Protein AF-A0A9D6JFS2-F1 (afdb_monomer_lite)

Sequence (98 aa):
MVGLLGGLALFSGCGGPTLRPATSVGTGAIVQEAPGLRISVEAEGWHGRPRSLPDHVLPFLVQLKNTGSAQVTIQRTDFVLLDDSNRQYVPLAPTEVV

Structure (mmCIF, N/CA/C/O backbone):
data_AF-A0A9D6JFS2-F1
#
_entry.id   AF-A0A9D6JFS2-F1
#
loop_
_atom_site.group_PDB
_atom_site.id
_atom_site.type_symbol
_atom_site.label_atom_id
_atom_site.label_alt_id
_atom_site.label_comp_id
_atom_site.label_asym_id
_atom_site.label_entity_id
_atom_site.label_seq_id
_atom_site.pdbx_PDB_ins_code
_atom_site.Cartn_x
_atom_site.Cartn_y
_atom_site.Cartn_z
_atom_site.occupancy
_atom_site.B_iso_or_equiv
_atom_site.auth_seq_id
_atom_site.auth_comp_id
_atom_site.auth_asym_id
_atom_site.auth_atom_id
_atom_site.pdbx_PDB_model_num
ATOM 1 N N . MET A 1 1 ? 12.163 -14.423 -66.000 1.00 38.03 1 MET A N 1
ATOM 2 C CA . MET A 1 1 ? 13.439 -13.883 -65.493 1.00 38.03 1 MET A CA 1
ATOM 3 C C . MET A 1 1 ? 13.100 -12.675 -64.632 1.00 38.03 1 MET A C 1
ATOM 5 O O . MET A 1 1 ? 12.643 -11.701 -65.198 1.00 38.03 1 MET A O 1
ATOM 9 N N . VAL A 1 2 ? 13.257 -12.822 -63.304 1.00 44.94 2 VAL A N 1
ATOM 10 C CA . VAL A 1 2 ? 13.449 -11.763 -62.280 1.00 44.94 2 VAL A CA 1
ATOM 11 C C . VAL A 1 2 ? 12.301 -10.729 -62.168 1.00 44.94 2 VAL A C 1
ATOM 13 O O . VAL A 1 2 ? 12.105 -9.926 -63.060 1.00 44.94 2 VAL A O 1
ATOM 16 N N . GLY A 1 3 ? 11.445 -10.678 -61.142 1.00 49.69 3 GLY A N 1
ATOM 17 C CA . GLY A 1 3 ? 11.655 -10.946 -59.720 1.00 49.69 3 GLY A CA 1
ATOM 18 C C . GLY A 1 3 ? 12.188 -9.694 -59.017 1.00 49.69 3 GLY A C 1
ATOM 19 O O . GLY A 1 3 ? 13.397 -9.536 -58.948 1.00 49.69 3 GLY A O 1
ATOM 20 N N . LEU A 1 4 ? 11.320 -8.826 -58.481 1.00 50.97 4 LEU A N 1
ATOM 21 C CA . LEU A 1 4 ? 11.724 -7.881 -57.433 1.00 50.97 4 LEU A CA 1
ATOM 22 C C . LEU A 1 4 ? 10.544 -7.548 -56.506 1.00 50.97 4 LEU A C 1
ATOM 24 O O . LEU A 1 4 ? 9.752 -6.640 -56.739 1.00 50.97 4 LEU A O 1
ATOM 28 N N . LEU A 1 5 ? 10.438 -8.360 -55.457 1.00 55.62 5 LEU A N 1
ATOM 29 C CA . LEU A 1 5 ? 9.837 -8.007 -54.176 1.00 55.62 5 LEU A CA 1
ATOM 30 C C . LEU A 1 5 ? 10.807 -7.073 -53.440 1.00 55.62 5 LEU A C 1
ATOM 32 O O . LEU A 1 5 ? 11.999 -7.367 -53.383 1.00 55.62 5 LEU A O 1
ATOM 36 N N . GLY A 1 6 ? 10.307 -6.010 -52.816 1.00 50.97 6 GLY A N 1
ATOM 37 C CA . GLY A 1 6 ? 11.075 -5.256 -51.823 1.00 50.97 6 GLY A CA 1
ATOM 38 C C . GLY A 1 6 ? 10.500 -3.864 -51.601 1.00 50.97 6 G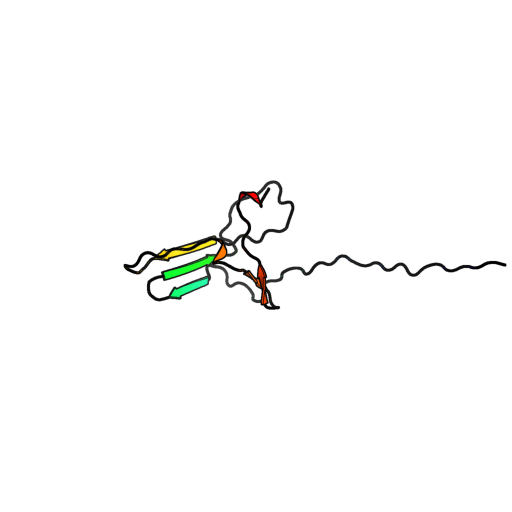LY A C 1
ATOM 39 O O . GLY A 1 6 ? 10.405 -3.082 -52.532 1.00 50.97 6 GLY A O 1
ATOM 40 N N . GLY A 1 7 ? 10.072 -3.462 -50.415 1.00 55.78 7 GLY A N 1
ATOM 41 C CA . GLY A 1 7 ? 9.928 -4.140 -49.135 1.00 55.78 7 GLY A CA 1
ATOM 42 C C . GLY A 1 7 ? 9.218 -3.134 -48.231 1.00 55.78 7 GLY A C 1
ATOM 43 O O . GLY A 1 7 ? 9.645 -1.984 -48.147 1.00 55.78 7 GLY A O 1
ATOM 44 N N . LEU A 1 8 ? 8.097 -3.519 -47.617 1.00 56.81 8 LEU A N 1
ATOM 45 C CA . LEU A 1 8 ? 7.423 -2.664 -46.642 1.00 56.81 8 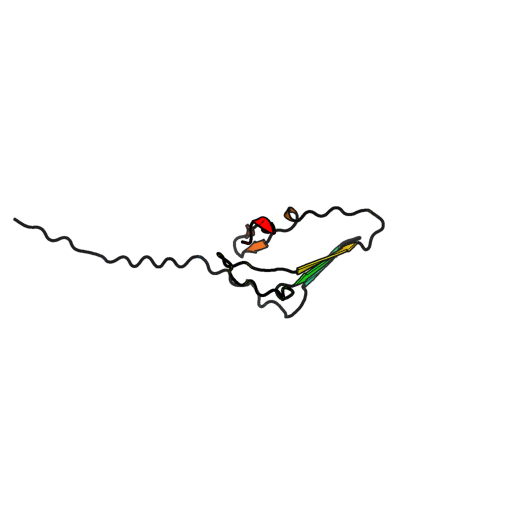LEU A CA 1
ATOM 46 C C . LEU A 1 8 ? 8.251 -2.657 -45.352 1.00 56.81 8 LEU A C 1
ATOM 48 O O . LEU A 1 8 ? 8.273 -3.642 -44.617 1.00 56.81 8 LEU A O 1
ATOM 52 N N . ALA A 1 9 ? 8.934 -1.545 -45.087 1.00 59.75 9 ALA A N 1
ATOM 53 C CA . ALA A 1 9 ? 9.574 -1.283 -43.806 1.00 59.75 9 ALA A CA 1
ATOM 54 C C . ALA A 1 9 ? 8.490 -1.025 -42.747 1.00 59.75 9 ALA A C 1
ATOM 56 O O . ALA A 1 9 ? 8.005 0.094 -42.577 1.00 59.75 9 ALA A O 1
ATOM 57 N N . LEU A 1 10 ? 8.081 -2.087 -42.056 1.00 59.94 10 LEU A N 1
ATOM 58 C CA . LEU A 1 10 ? 7.268 -2.000 -40.850 1.00 59.94 10 LEU A CA 1
ATOM 59 C C . LEU A 1 10 ? 8.168 -1.517 -39.709 1.00 59.94 10 LEU A C 1
ATOM 61 O O . LEU A 1 10 ? 8.862 -2.304 -39.070 1.00 59.94 10 LEU A O 1
ATOM 65 N N . PHE A 1 11 ? 8.164 -0.211 -39.451 1.00 60.94 11 PHE A N 1
ATOM 66 C CA . PHE A 1 11 ? 8.657 0.335 -38.190 1.00 60.94 11 PHE A CA 1
ATOM 67 C C . PHE A 1 11 ? 7.652 -0.023 -37.089 1.00 60.94 11 PHE A C 1
ATOM 69 O O . PHE A 1 11 ? 6.772 0.763 -36.743 1.00 60.94 11 PHE A O 1
ATOM 76 N N . SER A 1 12 ? 7.745 -1.238 -36.553 1.00 58.69 12 SER A N 1
ATOM 77 C CA . SER A 1 12 ? 7.051 -1.616 -35.325 1.00 58.69 12 SER A CA 1
ATOM 78 C C . SER A 1 12 ? 7.736 -0.912 -34.153 1.00 58.69 12 SER A C 1
ATOM 80 O O . SER A 1 12 ? 8.715 -1.406 -33.596 1.00 58.69 12 SER A O 1
ATOM 82 N N . GLY A 1 13 ? 7.252 0.287 -33.825 1.00 56.56 13 GLY A N 1
ATOM 83 C CA . GLY A 1 13 ? 7.643 0.999 -32.616 1.00 56.56 13 GLY A CA 1
ATOM 84 C C . GLY A 1 13 ? 7.283 0.164 -31.391 1.00 56.56 13 GLY A C 1
ATOM 85 O O . GLY A 1 13 ? 6.114 -0.146 -31.170 1.00 56.56 13 GLY A O 1
ATOM 86 N N . CYS A 1 14 ? 8.285 -0.200 -30.594 1.00 60.66 14 CYS A N 1
ATOM 87 C CA . CYS A 1 14 ? 8.082 -0.850 -29.303 1.00 60.66 14 CYS A CA 1
ATOM 88 C C . CYS A 1 14 ? 7.665 0.221 -28.280 1.00 60.66 14 CYS A C 1
ATOM 90 O O . CYS A 1 14 ? 8.443 0.647 -27.433 1.00 60.66 14 CYS A O 1
ATOM 92 N N . GLY A 1 15 ? 6.449 0.745 -28.434 1.00 59.44 15 GLY A N 1
ATOM 93 C CA . GLY A 1 15 ? 5.810 1.611 -27.452 1.00 59.44 15 GLY A CA 1
ATOM 94 C C . GLY A 1 15 ? 5.063 0.744 -26.454 1.00 59.44 15 GLY A C 1
ATOM 95 O O . GLY A 1 15 ? 3.870 0.505 -26.625 1.00 59.44 15 GLY A O 1
ATOM 96 N N . GLY A 1 16 ? 5.764 0.224 -25.446 1.00 64.94 16 GLY A N 1
ATOM 97 C CA . GLY A 1 16 ? 5.104 -0.427 -24.316 1.00 64.94 16 GLY A CA 1
ATOM 98 C C . GLY A 1 16 ? 4.121 0.541 -23.638 1.00 64.94 16 GLY A C 1
ATOM 99 O O . GLY A 1 16 ? 4.323 1.760 -23.702 1.00 64.94 16 GLY A O 1
ATOM 100 N N . PRO A 1 17 ? 3.044 0.040 -23.009 1.00 61.12 17 PRO A N 1
ATOM 101 C CA . PRO A 1 17 ? 2.077 0.898 -22.340 1.00 61.12 17 PRO A CA 1
ATOM 102 C C . PRO A 1 17 ? 2.791 1.729 -21.271 1.00 61.12 17 PRO A C 1
ATOM 104 O O . PRO A 1 17 ? 3.316 1.201 -20.294 1.00 61.12 17 PRO A O 1
ATOM 107 N N . THR A 1 18 ? 2.835 3.045 -21.478 1.00 63.72 18 THR A N 1
ATOM 108 C CA . THR A 1 18 ? 3.299 3.976 -20.452 1.00 63.72 18 THR A CA 1
ATOM 109 C C . THR A 1 18 ? 2.202 4.068 -19.409 1.00 63.72 18 THR A C 1
ATOM 111 O O . THR A 1 18 ? 1.118 4.572 -19.706 1.00 63.72 18 THR A O 1
ATOM 114 N N . LEU A 1 19 ? 2.479 3.581 -18.201 1.00 51.34 19 LEU A N 1
ATOM 115 C CA . LEU A 1 19 ? 1.596 3.779 -17.060 1.00 51.34 19 LEU A CA 1
ATOM 116 C C . LEU A 1 19 ? 1.438 5.288 -16.845 1.00 51.34 19 LEU A C 1
ATOM 118 O O . LEU A 1 19 ? 2.391 5.984 -16.493 1.00 51.34 19 LEU A O 1
ATOM 122 N N . ARG A 1 20 ? 0.239 5.807 -17.119 1.00 61.09 20 ARG A N 1
ATOM 123 C CA . ARG A 1 20 ? -0.143 7.181 -16.794 1.00 61.09 20 ARG A CA 1
ATOM 124 C C . ARG A 1 20 ? -1.097 7.133 -15.607 1.00 61.09 20 ARG A C 1
ATOM 126 O O . ARG A 1 20 ? -2.025 6.328 -15.639 1.00 61.09 20 ARG A O 1
ATOM 133 N N . PRO A 1 21 ? -0.900 7.970 -14.575 1.00 52.56 21 PRO A N 1
ATOM 134 C CA . PRO A 1 21 ? -1.861 8.070 -13.486 1.00 52.56 21 PRO A CA 1
ATOM 135 C C . PRO A 1 21 ? -3.261 8.358 -14.045 1.00 52.56 21 PRO A C 1
ATOM 137 O O . PRO A 1 21 ? -3.439 9.318 -14.795 1.00 52.56 21 PRO A O 1
ATOM 140 N N . ALA A 1 22 ? -4.244 7.522 -13.696 1.00 59.22 22 ALA A N 1
ATOM 141 C CA . ALA A 1 22 ? -5.629 7.644 -14.171 1.00 59.22 22 ALA A CA 1
ATOM 142 C C . ALA A 1 22 ? -6.324 8.930 -13.677 1.00 59.22 22 ALA A C 1
ATOM 144 O O . ALA A 1 22 ? -7.320 9.373 -14.245 1.00 59.22 22 ALA A O 1
ATOM 145 N N . THR A 1 23 ? -5.760 9.562 -12.650 1.00 51.34 23 THR A N 1
ATOM 146 C CA . THR A 1 23 ? -6.223 10.818 -12.065 1.00 51.34 23 THR A CA 1
ATOM 147 C C . THR A 1 23 ? -4.995 11.671 -11.766 1.00 51.34 23 THR A C 1
ATOM 149 O O . THR A 1 23 ? -3.956 11.127 -11.389 1.00 51.34 23 THR A O 1
ATOM 152 N N . SER A 1 24 ? -5.097 13.000 -11.900 1.00 49.69 24 SER A N 1
ATOM 153 C CA . SER A 1 24 ? -4.109 13.905 -11.298 1.00 49.69 24 SER A CA 1
ATOM 154 C C . SER A 1 24 ? -4.034 13.543 -9.821 1.00 49.69 24 SER A C 1
ATOM 156 O O . SER A 1 24 ? -5.001 13.774 -9.095 1.00 49.69 24 SER A O 1
ATOM 158 N N . VAL A 1 25 ? -2.936 12.922 -9.389 1.00 54.41 25 VAL A N 1
ATOM 159 C CA . VAL A 1 25 ? -2.685 12.688 -7.970 1.00 54.41 25 VAL A CA 1
ATOM 160 C C . VAL A 1 25 ? -2.778 14.052 -7.303 1.00 54.41 25 VAL A C 1
ATOM 162 O O . VAL A 1 25 ? -2.029 14.967 -7.641 1.00 54.41 25 VAL A O 1
ATOM 165 N N . GLY A 1 26 ? -3.768 14.231 -6.427 1.00 53.19 26 GLY A N 1
ATOM 166 C CA . GLY A 1 26 ? -3.712 15.338 -5.487 1.00 53.19 26 GLY A CA 1
ATOM 167 C C . GLY A 1 26 ? -2.361 15.248 -4.788 1.00 53.19 26 GLY A C 1
ATOM 168 O O . GLY A 1 26 ? -1.920 14.154 -4.437 1.00 53.19 26 GLY A O 1
ATOM 169 N N . THR A 1 27 ? -1.661 16.365 -4.657 1.00 58.09 27 THR A N 1
ATOM 170 C CA . THR A 1 27 ? -0.389 16.385 -3.943 1.00 58.09 27 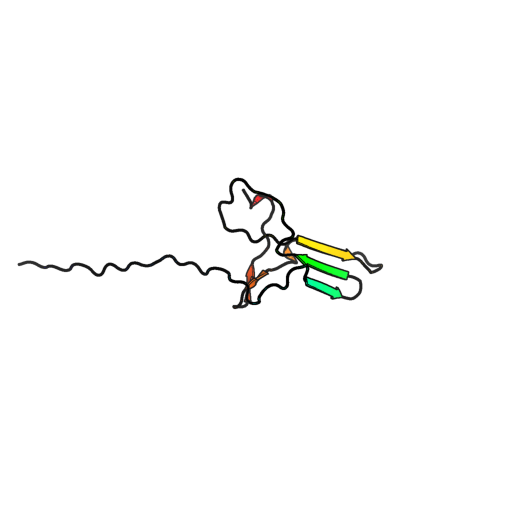THR A CA 1
ATOM 171 C C . THR A 1 27 ? -0.635 15.980 -2.490 1.00 58.09 27 THR A C 1
ATOM 173 O O . THR A 1 27 ? -1.423 16.615 -1.790 1.00 58.09 27 THR A O 1
ATOM 176 N N . GLY A 1 28 ? 0.023 14.906 -2.043 1.00 71.25 28 GLY A N 1
ATOM 177 C CA . GLY A 1 28 ? -0.052 14.408 -0.668 1.00 71.25 28 GLY A CA 1
ATOM 178 C C . GLY A 1 28 ? -0.471 12.942 -0.538 1.00 71.25 28 GLY A C 1
ATOM 179 O O . GLY A 1 28 ? -0.599 12.205 -1.514 1.00 71.25 28 GLY A O 1
ATOM 180 N N . ALA A 1 29 ? -0.651 12.514 0.711 1.00 81.56 29 ALA A N 1
ATOM 181 C CA . ALA A 1 29 ? -1.057 11.158 1.047 1.00 81.56 29 ALA A CA 1
ATOM 182 C C . ALA A 1 29 ? -2.551 10.933 0.782 1.00 81.56 29 ALA A C 1
ATOM 184 O O . ALA A 1 29 ? -3.390 11.733 1.203 1.00 81.56 29 ALA A O 1
ATOM 185 N N . ILE A 1 30 ? -2.899 9.795 0.184 1.00 88.69 30 ILE A N 1
ATOM 186 C CA . ILE A 1 30 ? -4.271 9.279 0.222 1.00 88.69 30 ILE A CA 1
ATOM 187 C C . ILE A 1 30 ? -4.430 8.529 1.542 1.00 88.69 30 ILE A C 1
ATOM 189 O O . ILE A 1 30 ? -3.659 7.615 1.826 1.00 88.69 30 ILE A O 1
ATOM 193 N N . VAL A 1 31 ? -5.414 8.919 2.353 1.00 91.00 31 VAL A N 1
ATOM 194 C CA . VAL A 1 31 ? -5.667 8.325 3.673 1.00 91.00 31 VAL A CA 1
ATOM 195 C C . VAL A 1 31 ? -7.005 7.603 3.665 1.00 91.00 31 VAL A C 1
ATOM 197 O O . VAL A 1 31 ? -8.021 8.186 3.295 1.00 91.00 31 VAL A O 1
ATOM 200 N N . GLN A 1 32 ? -7.004 6.356 4.131 1.00 91.94 32 GLN A N 1
ATOM 201 C CA . GLN A 1 32 ? -8.206 5.564 4.349 1.00 91.94 32 GLN A CA 1
ATOM 202 C C . GLN A 1 32 ? -8.262 5.085 5.799 1.00 91.94 32 GLN A C 1
ATOM 204 O O . GLN A 1 32 ? -7.268 4.636 6.375 1.00 91.94 32 GLN A O 1
ATOM 209 N N . GLU A 1 33 ? -9.454 5.153 6.380 1.00 91.94 33 GLU A N 1
ATOM 210 C CA . GLU A 1 33 ? -9.739 4.594 7.697 1.00 91.94 33 GLU A CA 1
ATOM 211 C C . GLU A 1 33 ? -10.697 3.414 7.582 1.00 91.94 33 GLU A C 1
ATOM 213 O O . GLU A 1 33 ? -11.654 3.439 6.803 1.00 91.94 33 GLU A O 1
ATOM 218 N N . ALA A 1 34 ? -10.424 2.392 8.383 1.00 86.56 34 ALA A N 1
ATOM 219 C CA . ALA A 1 34 ? -11.285 1.257 8.659 1.00 86.56 34 ALA A CA 1
ATOM 220 C C . ALA A 1 34 ? -11.288 1.011 10.183 1.00 86.56 34 ALA A C 1
ATOM 222 O O . ALA A 1 34 ? -10.390 1.488 10.887 1.00 86.56 34 ALA A O 1
ATOM 223 N N . PRO A 1 35 ? -12.268 0.278 10.738 1.00 89.62 35 PRO A N 1
ATOM 224 C CA . PRO A 1 35 ? -12.277 -0.043 12.163 1.00 89.62 35 PRO A CA 1
ATOM 225 C C . PRO A 1 35 ? -10.953 -0.678 12.617 1.00 89.62 35 PRO A C 1
ATOM 227 O O . PRO A 1 35 ? -10.584 -1.759 12.169 1.00 89.62 35 PRO A O 1
ATOM 230 N N . GLY A 1 36 ? -10.231 0.013 13.501 1.00 91.94 36 GLY A N 1
ATOM 231 C CA . GLY A 1 36 ? -8.954 -0.447 14.052 1.00 91.94 36 GLY A CA 1
ATOM 232 C C . GLY A 1 36 ? -7.726 -0.258 13.154 1.00 91.94 36 GLY A C 1
ATOM 233 O O . GLY A 1 36 ? -6.629 -0.634 13.567 1.00 91.94 36 GLY A O 1
ATOM 234 N N . LEU A 1 37 ? -7.854 0.343 11.966 1.00 93.00 37 LEU A N 1
ATOM 235 C CA . LEU A 1 37 ? -6.724 0.554 11.061 1.00 93.00 37 LEU A CA 1
ATOM 236 C C . LEU A 1 37 ? -6.842 1.877 10.297 1.00 93.00 37 LEU A C 1
ATOM 238 O O . LEU A 1 37 ? -7.843 2.151 9.639 1.00 93.00 37 LEU A O 1
ATOM 242 N N . ARG A 1 38 ? -5.777 2.679 10.328 1.00 94.50 38 ARG A N 1
ATOM 243 C CA . ARG A 1 38 ? -5.583 3.806 9.408 1.00 94.50 38 ARG A CA 1
ATOM 244 C C . ARG A 1 38 ? -4.435 3.475 8.459 1.00 94.50 38 ARG A C 1
ATOM 246 O O . ARG A 1 38 ? -3.364 3.070 8.915 1.00 94.50 38 ARG A O 1
ATOM 253 N N . ILE A 1 39 ? -4.660 3.678 7.167 1.00 93.12 39 ILE A N 1
ATOM 254 C CA . ILE A 1 39 ? -3.680 3.470 6.098 1.00 93.12 39 ILE A CA 1
ATOM 255 C C . ILE A 1 39 ? -3.467 4.803 5.383 1.00 93.12 39 ILE A C 1
ATOM 257 O O . ILE A 1 39 ? -4.441 5.468 5.031 1.00 93.12 39 ILE A O 1
ATOM 261 N N . SER A 1 40 ? -2.215 5.189 5.154 1.00 92.88 40 SER A N 1
ATOM 262 C CA . SER A 1 40 ? -1.860 6.279 4.242 1.00 92.88 40 SER A CA 1
ATOM 263 C C . SER A 1 40 ? -0.913 5.784 3.155 1.00 92.88 40 SER A C 1
ATOM 265 O O . SER A 1 40 ? -0.034 4.962 3.413 1.00 92.88 40 SER A O 1
ATOM 267 N N . VAL A 1 41 ? -1.115 6.268 1.930 1.00 91.31 41 VAL A N 1
ATOM 268 C CA . VAL A 1 41 ? -0.298 5.925 0.761 1.00 91.31 41 VAL A CA 1
ATOM 269 C C . VAL A 1 41 ? 0.191 7.202 0.090 1.00 91.31 41 VAL A C 1
ATOM 271 O O . VAL A 1 41 ? -0.608 8.073 -0.251 1.00 91.31 41 VAL A O 1
ATOM 274 N N . GLU A 1 42 ? 1.500 7.294 -0.124 1.00 90.00 42 GLU A N 1
ATOM 275 C CA . GLU A 1 42 ? 2.176 8.437 -0.73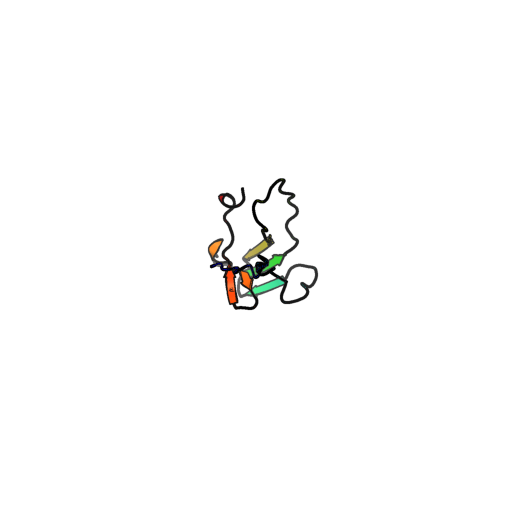7 1.00 90.00 42 GLU A CA 1
ATOM 276 C C . GLU A 1 42 ? 3.008 7.974 -1.939 1.00 90.00 42 GLU A C 1
ATOM 278 O O . GLU A 1 42 ? 3.961 7.210 -1.786 1.00 90.00 42 GLU A O 1
ATOM 283 N N . ALA A 1 43 ? 2.675 8.461 -3.137 1.00 85.06 43 ALA A N 1
ATOM 284 C CA . ALA A 1 43 ? 3.422 8.148 -4.362 1.00 85.06 43 ALA A CA 1
ATOM 285 C C . ALA A 1 43 ? 4.792 8.855 -4.432 1.00 85.06 43 ALA A C 1
ATOM 287 O O . ALA A 1 43 ? 5.693 8.419 -5.139 1.00 85.06 43 ALA A O 1
ATOM 288 N N . GLU A 1 44 ? 4.965 9.949 -3.686 1.00 80.81 44 GLU A N 1
ATOM 289 C CA . GLU A 1 44 ? 6.179 10.781 -3.702 1.00 80.81 44 GLU A CA 1
ATOM 290 C C . GLU A 1 44 ? 7.011 10.649 -2.413 1.00 80.81 44 GLU A C 1
ATOM 292 O O . GLU A 1 44 ? 8.013 11.340 -2.238 1.00 80.81 44 GLU A O 1
ATOM 297 N N . GLY A 1 45 ? 6.632 9.735 -1.511 1.00 80.12 45 GLY A N 1
ATOM 298 C CA . GLY A 1 45 ? 7.303 9.539 -0.218 1.00 80.12 45 GLY A CA 1
ATOM 299 C C . GLY A 1 45 ? 8.687 8.882 -0.311 1.00 80.12 45 GLY A C 1
ATOM 300 O O . GLY A 1 45 ? 9.367 8.697 0.698 1.00 80.12 45 GLY A O 1
ATOM 301 N N . TRP A 1 46 ? 9.125 8.498 -1.513 1.00 78.06 46 TRP A N 1
ATOM 302 C CA . TRP A 1 46 ? 10.452 7.939 -1.734 1.00 78.06 46 TRP A CA 1
ATOM 303 C C . TRP A 1 46 ? 11.470 9.029 -2.054 1.00 78.06 46 TRP A C 1
ATOM 305 O O . TRP A 1 46 ? 11.416 9.690 -3.088 1.00 78.06 46 TRP A O 1
ATOM 315 N N . HIS A 1 47 ? 12.469 9.155 -1.186 1.00 77.62 47 HIS A N 1
ATOM 316 C CA . HIS A 1 47 ? 13.555 10.127 -1.340 1.00 77.62 47 HIS A CA 1
ATOM 317 C C . HIS A 1 47 ? 14.895 9.486 -1.736 1.00 77.62 47 HIS A C 1
ATOM 319 O O . HIS A 1 47 ? 15.914 10.173 -1.836 1.00 77.62 47 HIS A O 1
ATOM 325 N N . GLY A 1 48 ? 14.915 8.169 -1.962 1.00 72.44 48 GLY A N 1
ATOM 326 C CA . GLY A 1 48 ? 16.106 7.454 -2.407 1.00 72.44 48 GLY A CA 1
ATOM 327 C C . GLY A 1 48 ? 16.480 7.809 -3.849 1.00 72.44 48 GLY A C 1
ATOM 328 O O . GLY A 1 48 ? 15.620 7.981 -4.709 1.00 72.44 48 GLY A O 1
ATOM 329 N N . ARG A 1 49 ? 17.782 7.882 -4.136 1.00 70.62 49 ARG A N 1
ATOM 330 C CA . ARG A 1 49 ? 18.319 8.112 -5.488 1.00 70.62 49 ARG A CA 1
ATOM 331 C C . ARG A 1 49 ? 19.121 6.890 -5.934 1.00 70.62 49 ARG A C 1
ATOM 333 O O . ARG A 1 49 ? 20.344 6.886 -5.767 1.00 70.62 49 ARG A O 1
ATOM 340 N N . PRO A 1 50 ? 18.461 5.823 -6.412 1.00 71.00 50 PRO A N 1
ATOM 341 C CA . PRO A 1 50 ? 19.174 4.645 -6.885 1.00 71.00 50 PRO A CA 1
ATOM 342 C C . PRO A 1 50 ? 20.075 5.032 -8.062 1.00 71.00 50 PRO A C 1
ATOM 344 O O . PRO A 1 50 ? 19.683 5.804 -8.934 1.00 71.00 50 PRO A O 1
ATOM 347 N N . ARG A 1 51 ? 21.319 4.537 -8.053 1.00 69.25 51 ARG A N 1
ATOM 348 C CA . ARG A 1 51 ? 22.316 4.867 -9.091 1.00 69.25 51 ARG A CA 1
ATOM 349 C C . ARG A 1 51 ? 22.044 4.140 -10.406 1.00 69.25 51 ARG A C 1
ATOM 351 O O . ARG A 1 51 ? 22.479 4.602 -11.452 1.00 69.25 51 ARG A O 1
ATOM 358 N N . SER A 1 52 ? 21.364 3.003 -10.320 1.00 66.75 52 SER A N 1
ATOM 359 C CA . SER A 1 52 ? 20.945 2.165 -11.432 1.00 66.75 52 SER A CA 1
ATOM 360 C C . SER A 1 52 ? 19.620 1.533 -11.031 1.00 66.75 52 SER A C 1
ATOM 362 O O . SER A 1 52 ? 19.524 0.972 -9.944 1.00 66.75 52 SER A O 1
ATOM 364 N N . LEU A 1 53 ? 18.606 1.683 -11.874 1.00 69.62 53 LEU A N 1
ATOM 365 C CA . LEU A 1 53 ? 17.401 0.869 -11.836 1.00 69.62 53 LEU A CA 1
ATOM 366 C C . LEU A 1 53 ? 17.289 0.249 -13.231 1.00 69.62 53 LEU A C 1
ATOM 368 O O . LEU A 1 53 ? 17.224 1.012 -14.198 1.00 69.62 53 LEU A O 1
ATOM 372 N N . PRO A 1 54 ? 17.328 -1.085 -13.363 1.00 63.75 54 PRO A N 1
ATOM 373 C CA . PRO A 1 54 ? 17.229 -1.754 -14.655 1.00 63.75 54 PRO A CA 1
ATOM 374 C C . PRO A 1 54 ? 15.860 -1.512 -15.297 1.00 63.75 54 PRO A C 1
ATOM 376 O O . PRO A 1 54 ? 15.776 -1.439 -16.519 1.00 63.75 54 PRO A O 1
ATOM 379 N N . ASP A 1 55 ? 14.830 -1.298 -14.469 1.00 69.62 55 ASP A N 1
ATOM 380 C CA . ASP A 1 55 ? 13.447 -1.060 -14.869 1.00 69.62 55 ASP A CA 1
ATOM 381 C C . ASP A 1 55 ? 12.859 0.215 -14.241 1.00 69.62 55 ASP A C 1
ATOM 383 O O . ASP A 1 55 ? 13.310 0.714 -13.205 1.00 69.62 55 ASP A O 1
ATOM 387 N N . HIS A 1 56 ? 11.783 0.728 -14.846 1.00 74.62 56 HIS A N 1
ATOM 388 C CA . HIS A 1 56 ? 10.976 1.799 -14.263 1.00 74.62 56 HIS A CA 1
ATOM 389 C C . HIS A 1 56 ? 10.157 1.267 -13.078 1.00 74.62 56 HIS A C 1
ATOM 391 O O . HIS A 1 56 ? 9.098 0.670 -13.261 1.00 74.62 56 HIS A O 1
ATOM 397 N N . VAL A 1 57 ? 10.627 1.514 -11.854 1.00 79.75 57 VAL A N 1
ATOM 398 C CA . VAL A 1 57 ? 9.876 1.221 -10.624 1.00 79.75 57 VAL A CA 1
ATOM 399 C C . VAL A 1 57 ? 9.035 2.421 -10.188 1.00 79.75 57 VAL A C 1
ATOM 401 O O . VAL A 1 57 ? 9.470 3.569 -10.281 1.00 79.75 57 VAL A O 1
ATOM 404 N N . LEU A 1 58 ? 7.834 2.147 -9.676 1.00 82.75 58 LEU A N 1
ATOM 405 C CA . LEU A 1 58 ? 6.960 3.143 -9.057 1.00 82.75 58 LEU A CA 1
ATOM 406 C C . LEU A 1 58 ? 7.021 2.981 -7.535 1.00 82.75 58 LEU A C 1
ATOM 408 O O . LEU A 1 58 ? 6.468 2.011 -7.009 1.00 82.75 58 LEU A O 1
ATOM 412 N N . PRO A 1 59 ? 7.707 3.879 -6.814 1.00 84.56 59 PRO A N 1
ATOM 413 C CA . PRO A 1 59 ? 7.782 3.774 -5.373 1.00 84.56 59 PRO A CA 1
ATOM 414 C C . PRO A 1 59 ? 6.501 4.304 -4.720 1.00 84.56 59 PRO A C 1
ATOM 416 O O . PRO A 1 59 ? 5.995 5.360 -5.081 1.00 84.56 59 PRO A O 1
ATOM 419 N N . PHE A 1 60 ? 6.018 3.592 -3.705 1.00 87.00 60 PHE A N 1
ATOM 420 C CA . PHE A 1 60 ? 4.943 4.054 -2.832 1.00 87.00 60 PHE A CA 1
ATOM 421 C C . PHE A 1 60 ? 5.375 3.887 -1.380 1.00 87.00 60 PHE A C 1
ATOM 423 O O . PHE A 1 60 ? 5.835 2.814 -0.981 1.00 87.00 60 PHE A O 1
ATOM 430 N N . LEU A 1 61 ? 5.206 4.934 -0.578 1.00 88.38 61 LEU A N 1
ATOM 431 C CA . LEU A 1 61 ? 5.298 4.836 0.872 1.00 88.38 61 LEU A CA 1
ATOM 432 C C . LEU A 1 61 ? 3.914 4.489 1.415 1.00 88.38 61 LEU A C 1
ATOM 434 O O . LEU A 1 61 ? 2.972 5.261 1.259 1.00 88.38 61 LEU A O 1
ATOM 438 N N . VAL A 1 62 ? 3.805 3.333 2.063 1.00 90.75 62 VAL A N 1
ATOM 439 C CA . VAL A 1 62 ? 2.588 2.906 2.757 1.00 90.75 62 VAL A CA 1
ATOM 440 C C . VAL A 1 62 ? 2.832 2.986 4.256 1.00 90.75 62 VAL A C 1
ATOM 442 O O . VAL A 1 62 ? 3.733 2.321 4.771 1.00 90.75 62 VAL A O 1
ATOM 445 N N . GLN A 1 63 ? 2.033 3.778 4.968 1.00 91.62 63 GLN A N 1
ATOM 446 C CA . GLN A 1 63 ? 2.072 3.842 6.426 1.00 91.62 63 GLN A CA 1
ATOM 447 C C . GLN A 1 63 ? 0.807 3.219 7.006 1.00 91.62 63 GLN A C 1
ATOM 449 O O . GLN A 1 63 ? -0.311 3.455 6.549 1.00 91.62 63 GLN A O 1
ATOM 454 N N . LEU A 1 64 ? 1.003 2.413 8.043 1.00 92.94 64 LEU A N 1
ATOM 455 C CA . LEU A 1 64 ? -0.040 1.638 8.696 1.00 92.94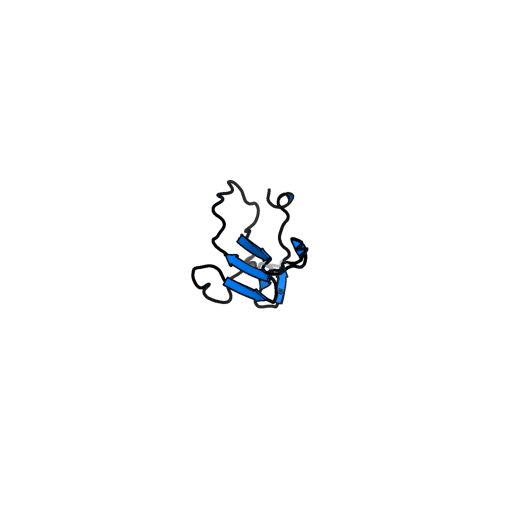 64 LEU A CA 1
ATOM 456 C C . LEU A 1 64 ? -0.057 2.014 10.170 1.00 92.94 64 LEU A C 1
ATOM 458 O O . LEU A 1 64 ? 0.965 1.930 10.852 1.00 92.94 64 LEU A O 1
ATOM 462 N N . LYS A 1 65 ? -1.224 2.406 10.676 1.00 95.00 65 LYS A N 1
ATOM 463 C CA . LYS A 1 65 ? -1.436 2.668 12.098 1.00 95.00 65 LYS A CA 1
ATOM 464 C C . LYS A 1 65 ? -2.561 1.780 12.608 1.00 95.00 65 LYS A C 1
ATOM 466 O O . LYS A 1 65 ? -3.722 2.005 12.273 1.00 95.00 65 LYS A O 1
ATOM 471 N N . ASN A 1 66 ? -2.213 0.805 13.447 1.00 95.50 66 ASN A N 1
ATOM 472 C CA . ASN A 1 66 ? -3.200 0.063 14.224 1.00 95.50 66 ASN A CA 1
ATOM 473 C C . ASN A 1 66 ? -3.814 1.017 15.259 1.00 95.50 66 ASN A C 1
ATOM 475 O O . ASN A 1 66 ? -3.109 1.560 16.113 1.00 95.50 66 ASN A O 1
ATOM 479 N N . THR A 1 67 ? -5.109 1.278 15.127 1.00 96.31 67 THR A N 1
ATOM 480 C CA . THR A 1 67 ? -5.890 2.124 16.041 1.00 96.31 67 THR A CA 1
ATOM 481 C C . THR A 1 67 ? -6.806 1.299 16.944 1.00 96.31 67 THR A C 1
ATOM 483 O O . THR A 1 67 ? -7.509 1.867 17.777 1.00 96.31 67 THR A O 1
ATOM 486 N N . GLY A 1 68 ? -6.813 -0.026 16.777 1.00 94.25 68 GLY A N 1
ATOM 487 C CA . GLY A 1 68 ? -7.605 -0.965 17.558 1.00 94.25 68 GLY A CA 1
ATOM 488 C C . GLY A 1 68 ? -6.815 -1.636 18.681 1.00 94.25 68 GLY A C 1
ATOM 489 O O . GLY A 1 68 ? -5.640 -1.365 18.915 1.00 94.25 68 GLY A O 1
ATOM 490 N N . SER A 1 69 ? -7.492 -2.542 19.384 1.00 95.19 69 SER A N 1
ATOM 491 C CA . SER A 1 69 ? -6.914 -3.369 20.449 1.00 95.19 69 SER A CA 1
ATOM 492 C C . SER A 1 69 ? -6.478 -4.759 19.976 1.00 95.19 69 SER A C 1
ATOM 494 O O . SER A 1 69 ? -5.744 -5.444 20.684 1.00 95.19 69 SER A O 1
ATOM 496 N N . ALA A 1 70 ? -6.929 -5.189 18.795 1.00 94.19 70 ALA A N 1
ATOM 497 C CA . ALA A 1 70 ? -6.563 -6.471 18.208 1.00 94.19 70 ALA A CA 1
ATOM 498 C C . ALA A 1 70 ? -5.227 -6.381 17.457 1.00 94.19 70 ALA A C 1
ATOM 500 O O . ALA A 1 70 ? -4.871 -5.341 16.897 1.00 94.19 70 ALA A O 1
ATOM 501 N N . GLN A 1 71 ? -4.497 -7.495 17.413 1.00 94.19 71 GLN A N 1
ATOM 502 C CA . GLN A 1 71 ? -3.320 -7.620 16.560 1.00 94.19 71 GLN A CA 1
ATOM 503 C C . GLN A 1 71 ? -3.743 -7.648 15.086 1.00 94.19 71 GLN A C 1
ATOM 505 O O . GLN A 1 71 ? -4.708 -8.318 14.724 1.00 94.19 71 GLN A O 1
ATOM 510 N N . VAL A 1 72 ? -2.993 -6.942 14.238 1.00 90.62 72 VAL A N 1
ATOM 511 C CA . VAL A 1 72 ? -3.179 -6.929 12.784 1.00 90.62 72 VAL A CA 1
ATOM 512 C C . VAL A 1 72 ? -1.907 -7.473 12.141 1.00 90.62 72 VAL A C 1
ATOM 514 O O . VAL A 1 72 ? -0.807 -7.021 12.462 1.00 90.62 72 VAL A O 1
ATOM 517 N N . THR A 1 73 ? -2.056 -8.441 11.241 1.00 92.69 73 THR A N 1
ATOM 518 C CA . THR A 1 73 ? -0.962 -8.984 10.428 1.00 92.69 73 THR A CA 1
ATOM 519 C C . THR A 1 73 ? -1.125 -8.478 9.006 1.00 92.69 73 THR A C 1
ATOM 521 O O . THR A 1 73 ? -2.205 -8.603 8.438 1.00 92.69 73 THR A O 1
ATOM 524 N N . ILE A 1 74 ? -0.062 -7.894 8.453 1.00 89.12 74 ILE A N 1
ATOM 525 C CA . ILE A 1 74 ? -0.030 -7.360 7.089 1.00 89.12 74 ILE A CA 1
ATOM 526 C C . ILE A 1 74 ? 1.238 -7.869 6.417 1.00 89.12 74 ILE A C 1
ATOM 528 O O . ILE A 1 74 ? 2.329 -7.799 6.988 1.00 89.12 74 ILE A O 1
ATOM 532 N N . GLN A 1 75 ? 1.086 -8.376 5.204 1.00 92.19 75 GLN A N 1
ATOM 533 C CA . GLN A 1 75 ? 2.157 -8.844 4.342 1.00 92.19 75 GLN A CA 1
ATOM 534 C C . GLN A 1 75 ? 2.337 -7.881 3.171 1.00 92.19 75 GLN A C 1
ATOM 536 O O . GLN A 1 75 ? 1.406 -7.213 2.732 1.00 92.19 75 GLN A O 1
ATOM 541 N N . ARG A 1 76 ? 3.544 -7.843 2.598 1.00 88.62 76 ARG A N 1
ATOM 542 C CA . ARG A 1 76 ? 3.816 -7.050 1.387 1.00 88.62 76 ARG A CA 1
ATOM 543 C C . ARG A 1 76 ? 2.874 -7.423 0.233 1.00 88.62 76 ARG A C 1
ATOM 545 O O . ARG A 1 76 ? 2.485 -6.553 -0.532 1.00 88.62 76 ARG A O 1
ATOM 552 N N . THR A 1 77 ? 2.507 -8.697 0.122 1.00 91.38 77 THR A N 1
ATOM 553 C CA . THR A 1 77 ? 1.607 -9.223 -0.915 1.00 91.38 77 THR A CA 1
ATOM 554 C C . THR A 1 77 ? 0.135 -8.881 -0.695 1.00 91.38 77 THR A C 1
ATOM 556 O O . THR A 1 77 ? -0.666 -9.146 -1.582 1.00 91.38 77 THR A O 1
ATOM 559 N N . ASP A 1 78 ? -0.227 -8.288 0.447 1.00 91.75 78 ASP A N 1
ATOM 560 C CA . ASP A 1 78 ? -1.590 -7.798 0.689 1.00 91.75 78 ASP A CA 1
ATOM 561 C C . ASP A 1 78 ? -1.849 -6.462 -0.034 1.00 91.75 78 ASP A C 1
ATOM 563 O O . ASP A 1 78 ? -2.984 -5.996 -0.110 1.00 91.75 78 ASP A O 1
ATOM 567 N N . PHE A 1 79 ? -0.799 -5.846 -0.589 1.00 91.56 79 PHE A N 1
ATOM 568 C CA . PHE A 1 79 ? -0.887 -4.664 -1.436 1.00 91.56 79 PHE A CA 1
ATOM 569 C C . PHE A 1 79 ? -0.826 -5.061 -2.907 1.00 91.56 79 PHE A C 1
ATOM 571 O O . PHE A 1 79 ? 0.017 -5.863 -3.305 1.00 91.56 79 PHE A O 1
ATOM 578 N N . VAL A 1 80 ? -1.677 -4.442 -3.724 1.00 93.25 80 VAL A N 1
ATOM 579 C CA . VAL A 1 80 ? -1.650 -4.558 -5.185 1.00 93.25 80 VAL A CA 1
ATOM 580 C C . VAL A 1 80 ? -1.841 -3.183 -5.807 1.00 93.25 80 VAL A C 1
ATOM 582 O O . VAL A 1 80 ? -2.643 -2.379 -5.329 1.00 93.25 80 VAL A O 1
ATOM 585 N N . LEU A 1 81 ? -1.107 -2.914 -6.882 1.00 89.94 81 LEU A N 1
ATOM 586 C CA . LEU A 1 81 ? -1.373 -1.773 -7.747 1.00 89.94 81 LEU A CA 1
ATOM 587 C C . LEU A 1 81 ? -2.313 -2.227 -8.864 1.00 89.94 81 LEU A C 1
ATOM 589 O O . LEU A 1 81 ? -2.080 -3.262 -9.488 1.00 89.94 81 LEU A O 1
ATOM 593 N N . LEU A 1 82 ? -3.364 -1.448 -9.102 1.00 90.94 82 LEU A N 1
ATOM 594 C CA . LEU A 1 82 ? -4.290 -1.637 -10.211 1.00 90.94 82 LEU A CA 1
ATOM 595 C C . LEU A 1 82 ? -4.044 -0.560 -11.262 1.00 90.94 82 LEU A C 1
ATOM 597 O O . LEU A 1 82 ? -3.865 0.608 -10.913 1.00 90.94 82 LEU A O 1
ATOM 601 N N . ASP A 1 83 ? -4.053 -0.948 -12.532 1.00 88.00 83 ASP A N 1
ATOM 602 C CA . ASP A 1 83 ? -4.130 0.009 -13.634 1.00 88.00 83 ASP A CA 1
ATOM 603 C C . ASP A 1 83 ? -5.578 0.276 -14.077 1.00 88.00 83 ASP A C 1
ATOM 605 O O . ASP A 1 83 ? -6.541 -0.224 -13.494 1.00 88.00 83 ASP A O 1
ATOM 609 N N . ASP A 1 84 ? -5.730 1.085 -15.125 1.00 91.12 84 ASP A N 1
ATOM 610 C CA . ASP A 1 84 ? -7.019 1.456 -15.723 1.00 91.12 84 ASP A CA 1
ATOM 611 C C . ASP A 1 84 ? -7.828 0.264 -16.262 1.00 91.12 84 ASP A C 1
ATOM 613 O O . ASP A 1 84 ? -9.051 0.336 -16.385 1.00 91.12 84 ASP A O 1
ATOM 617 N N . SER A 1 85 ? -7.150 -0.843 -16.549 1.00 95.19 85 SER A N 1
ATOM 618 C CA . SER A 1 85 ? -7.702 -2.081 -17.084 1.00 95.19 85 SER A CA 1
ATOM 619 C C . SER A 1 85 ? -7.922 -3.134 -15.987 1.00 95.19 85 SER A C 1
ATOM 621 O O . SER A 1 85 ? -8.201 -4.293 -16.301 1.00 95.19 85 SER A O 1
ATOM 623 N N . ASN A 1 86 ? -7.795 -2.755 -14.706 1.00 91.38 86 ASN A N 1
ATOM 624 C CA . ASN A 1 86 ? -7.810 -3.636 -13.529 1.00 91.38 86 ASN A CA 1
ATOM 625 C C . ASN A 1 86 ? -6.735 -4.735 -13.540 1.00 91.38 86 ASN A C 1
ATOM 627 O O . ASN A 1 86 ? -6.881 -5.762 -12.864 1.00 91.38 86 ASN A O 1
ATOM 631 N N . ARG A 1 87 ? -5.639 -4.550 -14.282 1.00 94.44 87 ARG A N 1
ATOM 632 C CA . ARG A 1 87 ? -4.498 -5.462 -14.178 1.00 94.44 87 ARG A CA 1
ATOM 633 C C . ARG A 1 87 ? -3.801 -5.226 -12.846 1.00 94.44 87 ARG A C 1
ATOM 635 O O . ARG A 1 87 ? -3.598 -4.088 -12.434 1.00 94.44 87 ARG A O 1
ATOM 642 N N . GLN A 1 88 ? -3.448 -6.324 -12.187 1.00 94.06 88 GLN A N 1
ATOM 643 C CA . GLN A 1 88 ? -2.802 -6.317 -10.882 1.00 94.06 88 GLN A CA 1
ATOM 644 C C . GLN A 1 88 ? -1.288 -6.414 -11.022 1.00 94.06 88 GLN A C 1
ATOM 646 O O . GLN A 1 88 ? -0.773 -7.283 -11.726 1.00 94.06 88 GLN A O 1
ATOM 651 N N . TYR A 1 89 ? -0.590 -5.564 -10.279 1.00 90.31 89 TYR A N 1
ATOM 652 C CA . TYR A 1 89 ? 0.857 -5.589 -10.127 1.00 90.31 89 TYR A CA 1
ATOM 653 C C . TYR A 1 89 ? 1.190 -5.765 -8.646 1.00 90.31 89 TYR A C 1
ATOM 655 O O . TYR A 1 89 ? 0.775 -4.963 -7.805 1.00 90.31 89 TYR A O 1
ATOM 663 N N . VAL A 1 90 ? 1.923 -6.831 -8.323 1.00 92.19 90 VAL A N 1
ATOM 664 C CA . VAL A 1 90 ? 2.380 -7.099 -6.955 1.00 92.19 90 VAL A CA 1
ATOM 665 C C . VAL A 1 90 ? 3.649 -6.295 -6.646 1.00 92.19 90 VAL A C 1
ATOM 667 O O . VAL A 1 90 ? 4.472 -6.098 -7.543 1.00 92.19 90 VAL A O 1
ATOM 670 N N . PRO A 1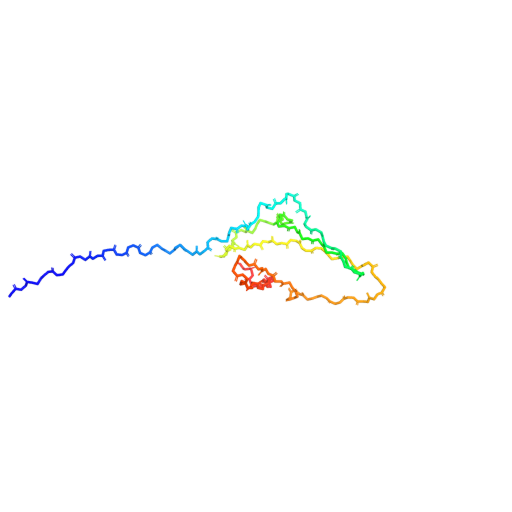 91 ? 3.849 -5.832 -5.399 1.00 91.25 91 PRO A N 1
ATOM 671 C CA . PRO A 1 91 ? 5.061 -5.117 -5.026 1.00 91.25 91 PRO A CA 1
ATOM 672 C C . PRO A 1 91 ? 6.294 -5.997 -5.202 1.00 91.25 91 PRO A C 1
ATOM 674 O O . PRO A 1 91 ? 6.260 -7.176 -4.854 1.00 91.25 91 PRO A O 1
ATOM 677 N N . LEU A 1 92 ? 7.403 -5.410 -5.641 1.00 87.88 92 LEU A N 1
ATOM 678 C CA . LEU A 1 92 ? 8.696 -6.090 -5.707 1.00 87.88 92 LEU A CA 1
ATOM 679 C C . LEU A 1 92 ? 9.299 -6.243 -4.301 1.00 87.88 92 LEU A C 1
ATOM 681 O O . LEU A 1 92 ? 9.134 -5.383 -3.429 1.00 87.88 92 LEU A O 1
ATOM 685 N N . ALA A 1 93 ? 9.991 -7.349 -4.054 1.00 85.94 93 ALA A N 1
ATOM 686 C CA . ALA A 1 93 ? 10.838 -7.522 -2.886 1.00 85.94 93 ALA A CA 1
ATOM 687 C C . ALA A 1 93 ? 12.107 -6.660 -3.020 1.00 85.94 93 ALA A C 1
ATOM 689 O O . ALA A 1 93 ? 12.586 -6.444 -4.132 1.00 85.94 93 ALA A O 1
ATOM 690 N N . PRO A 1 94 ? 12.730 -6.228 -1.905 1.00 78.62 94 PRO A N 1
ATOM 691 C CA . PRO A 1 94 ? 13.974 -5.458 -1.965 1.00 78.62 94 PRO A CA 1
ATOM 692 C C . PRO A 1 94 ? 15.096 -6.140 -2.760 1.00 78.62 94 PRO A C 1
ATOM 694 O O . PRO A 1 94 ? 15.900 -5.463 -3.380 1.00 78.62 94 PRO A O 1
ATOM 697 N N . THR A 1 95 ? 15.140 -7.475 -2.770 1.00 81.56 95 THR A N 1
ATOM 698 C CA . THR A 1 95 ? 16.124 -8.268 -3.526 1.00 81.56 95 THR A CA 1
ATOM 699 C C . THR A 1 95 ? 15.883 -8.289 -5.034 1.00 81.56 95 THR A C 1
ATOM 701 O O . THR A 1 95 ? 16.776 -8.679 -5.776 1.00 81.56 95 THR A O 1
ATOM 704 N N . GLU A 1 96 ? 14.682 -7.927 -5.483 1.00 79.31 96 GLU A N 1
ATOM 705 C CA . GLU A 1 96 ? 14.305 -7.881 -6.902 1.00 79.31 96 GLU A CA 1
ATOM 706 C C . GLU A 1 96 ? 14.608 -6.510 -7.527 1.00 79.31 96 GLU A C 1
ATOM 708 O O . GLU A 1 96 ? 14.570 -6.366 -8.744 1.00 79.31 96 GLU A O 1
ATOM 713 N N . VAL A 1 97 ? 14.936 -5.509 -6.703 1.00 71.31 97 VAL A N 1
ATOM 714 C CA . VAL A 1 97 ? 15.367 -4.176 -7.137 1.00 71.31 97 VAL A CA 1
ATOM 715 C C . VAL A 1 97 ? 16.897 -4.115 -7.029 1.00 71.31 97 VAL A C 1
ATOM 717 O O . VAL A 1 97 ? 17.429 -3.810 -5.961 1.00 71.31 97 VAL A O 1
ATOM 720 N N . VAL A 1 98 ? 17.598 -4.458 -8.115 1.00 62.69 98 VAL A N 1
ATOM 721 C CA . VAL A 1 98 ? 19.077 -4.530 -8.213 1.00 62.69 98 VAL A CA 1
ATOM 722 C C . VAL A 1 98 ? 19.673 -3.443 -9.086 1.00 62.69 98 VAL A C 1
ATOM 724 O O . VAL A 1 98 ? 19.063 -3.140 -10.127 1.00 62.69 98 VAL A O 1
#

Secondary structure (DSSP, 8-state):
---------------------SS---SS-EEEEETTEEEEEETT------S--SS-----EEEEEE-SSS-----GGG--EE-TT--EEPPPPGGG--

pLDDT: mean 77.63, std 15.88, range [38.03, 96.31]

Radius of gyration: 21.65 Å; chains: 1; bounding box: 35×30×86 Å

Foldseek 3Di:
DDDDDDDPPPPPPPPDDDQDPPDDPDQDWDWDDDVQKIKTKHQPPDPDDDPDFVDDDRDIDIDMDGPDPDDDDDDQQVDWDQGPVRDTDGDDDPVRGD